Protein AF-A0A0F9JCC3-F1 (afdb_monomer_lite)

pLDDT: mean 84.55, std 11.99, range [42.12, 97.31]

Structure (mmCIF, N/CA/C/O backbone):
data_AF-A0A0F9JCC3-F1
#
_entry.id   AF-A0A0F9JCC3-F1
#
loop_
_atom_site.group_PDB
_atom_site.id
_atom_site.type_symbol
_atom_site.label_atom_id
_atom_site.label_alt_id
_atom_site.label_comp_id
_atom_site.label_asym_id
_atom_site.label_entity_id
_atom_site.label_seq_id
_atom_site.pdbx_PDB_ins_code
_atom_site.Cartn_x
_atom_site.Cartn_y
_atom_site.Cartn_z
_atom_site.occupancy
_atom_site.B_iso_or_equiv
_atom_site.auth_seq_id
_atom_site.auth_comp_id
_atom_site.auth_asym_id
_atom_site.auth_atom_id
_atom_site.pdbx_PDB_model_num
ATOM 1 N N . MET A 1 1 ? 9.657 -15.005 15.685 1.00 42.12 1 MET A N 1
ATOM 2 C CA . MET A 1 1 ? 8.288 -14.456 15.771 1.00 42.12 1 MET A CA 1
ATOM 3 C C . MET A 1 1 ? 7.755 -14.325 14.360 1.00 42.12 1 MET A C 1
ATOM 5 O O . MET A 1 1 ? 8.459 -13.764 13.533 1.00 42.12 1 MET A O 1
ATOM 9 N N . SER A 1 2 ? 6.569 -14.863 14.085 1.00 65.12 2 SER A N 1
ATOM 10 C CA . SER A 1 2 ? 5.842 -14.632 12.834 1.00 65.12 2 SER A CA 1
ATOM 11 C C . SER A 1 2 ? 4.660 -13.719 13.137 1.00 65.12 2 SER A C 1
ATOM 13 O O . SER A 1 2 ? 3.863 -14.030 14.021 1.00 65.12 2 SER A O 1
ATOM 15 N N . LEU A 1 3 ? 4.569 -12.596 12.433 1.00 77.25 3 LEU A N 1
ATOM 16 C CA . LEU A 1 3 ? 3.417 -11.705 12.477 1.00 77.25 3 LEU A CA 1
ATOM 17 C C . LEU A 1 3 ? 2.614 -11.930 11.197 1.00 77.25 3 LEU A C 1
ATOM 19 O O . LEU A 1 3 ? 3.174 -11.835 10.108 1.00 77.25 3 LEU A O 1
ATOM 23 N N . ALA A 1 4 ? 1.329 -12.240 11.336 1.00 86.00 4 ALA A N 1
ATOM 24 C CA . ALA A 1 4 ? 0.395 -12.272 10.219 1.00 86.00 4 ALA A CA 1
ATOM 25 C C . ALA A 1 4 ? -0.378 -10.950 10.197 1.00 86.00 4 ALA A C 1
ATOM 27 O O . ALA A 1 4 ? -0.925 -10.543 11.223 1.00 86.00 4 ALA A O 1
ATOM 28 N N . ILE A 1 5 ? -0.395 -10.283 9.044 1.00 87.12 5 ILE A N 1
ATOM 29 C CA . ILE A 1 5 ? -1.147 -9.047 8.812 1.00 87.12 5 ILE A CA 1
ATOM 30 C C . ILE A 1 5 ? -2.247 -9.378 7.812 1.00 87.12 5 ILE A C 1
ATOM 32 O O . ILE A 1 5 ? -1.971 -9.893 6.731 1.00 87.12 5 ILE A O 1
ATOM 36 N N . ASP A 1 6 ? -3.482 -9.096 8.203 1.00 91.81 6 ASP A N 1
ATOM 37 C CA . ASP A 1 6 ? -4.659 -9.263 7.362 1.00 91.81 6 ASP A CA 1
ATOM 38 C C . ASP A 1 6 ? -4.817 -8.019 6.477 1.00 91.81 6 ASP A C 1
ATOM 40 O O . ASP A 1 6 ? -5.183 -6.947 6.971 1.00 91.81 6 ASP A O 1
ATOM 44 N N . ILE A 1 7 ? -4.468 -8.140 5.193 1.00 90.88 7 ILE A N 1
ATOM 45 C CA . ILE A 1 7 ? -4.451 -7.003 4.260 1.00 90.88 7 ILE A CA 1
ATOM 46 C C . ILE A 1 7 ? -5.845 -6.398 4.054 1.00 90.88 7 ILE A C 1
ATOM 48 O O . ILE A 1 7 ? -5.966 -5.181 3.927 1.00 90.88 7 ILE A O 1
ATOM 52 N N . ASP A 1 8 ? -6.894 -7.216 4.164 1.00 92.81 8 ASP A N 1
ATOM 53 C CA . ASP A 1 8 ? -8.292 -6.810 3.998 1.00 92.81 8 ASP A CA 1
ATOM 54 C C . ASP A 1 8 ? -8.762 -5.863 5.112 1.00 92.81 8 ASP A C 1
ATOM 56 O O . ASP A 1 8 ? -9.760 -5.152 4.959 1.00 92.81 8 ASP A O 1
ATOM 60 N N . LYS A 1 9 ? -8.020 -5.822 6.228 1.00 93.44 9 LYS A N 1
ATOM 61 C CA . LYS A 1 9 ? -8.281 -4.970 7.395 1.00 93.44 9 LYS A CA 1
ATOM 62 C C . LYS A 1 9 ? -7.388 -3.741 7.470 1.00 93.44 9 LYS A C 1
ATOM 64 O O . LYS A 1 9 ? -7.492 -2.987 8.436 1.00 93.44 9 LYS A O 1
ATOM 69 N N . ILE A 1 10 ? -6.493 -3.519 6.505 1.00 94.94 10 ILE A N 1
ATOM 70 C CA . ILE A 1 10 ? -5.622 -2.341 6.524 1.00 94.94 10 ILE A CA 1
ATOM 71 C C . ILE A 1 10 ? -6.466 -1.084 6.297 1.00 94.94 10 ILE A C 1
ATOM 73 O O . ILE A 1 10 ? -7.132 -0.944 5.273 1.00 94.94 10 ILE A O 1
ATOM 77 N N . THR A 1 11 ? -6.403 -0.153 7.247 1.00 96.56 11 THR A N 1
ATOM 78 C CA . THR A 1 11 ? -7.139 1.123 7.220 1.00 96.56 11 THR A CA 1
ATOM 79 C C . THR A 1 11 ? -6.237 2.328 6.983 1.00 96.56 11 THR A C 1
ATOM 81 O O . THR A 1 11 ? -6.700 3.344 6.469 1.00 96.56 11 THR A O 1
ATOM 84 N N . SER A 1 12 ? -4.942 2.222 7.296 1.00 96.50 12 SER A N 1
ATOM 85 C CA . SER A 1 12 ? -3.959 3.264 6.982 1.00 96.50 12 SER A CA 1
ATOM 86 C C . SER A 1 12 ? -2.563 2.678 6.755 1.00 96.50 12 SER A C 1
ATOM 88 O O . SER A 1 12 ? -2.185 1.692 7.394 1.00 96.50 12 SER A O 1
ATOM 90 N N . VAL A 1 13 ? -1.763 3.343 5.919 1.00 95.75 13 VAL A N 1
ATOM 91 C CA . VAL A 1 13 ? -0.363 2.998 5.613 1.00 95.75 13 VAL A CA 1
ATOM 92 C C . VAL A 1 13 ? 0.545 4.188 5.928 1.00 95.75 13 VAL A C 1
ATOM 94 O O . VAL A 1 13 ? 0.248 5.318 5.536 1.00 95.75 13 VAL A O 1
ATOM 97 N N . MET A 1 14 ? 1.652 3.955 6.636 1.00 97.31 14 MET A N 1
ATOM 98 C CA . MET A 1 14 ? 2.663 4.978 6.910 1.00 97.31 14 MET A CA 1
ATOM 99 C C . MET A 1 14 ? 3.739 4.981 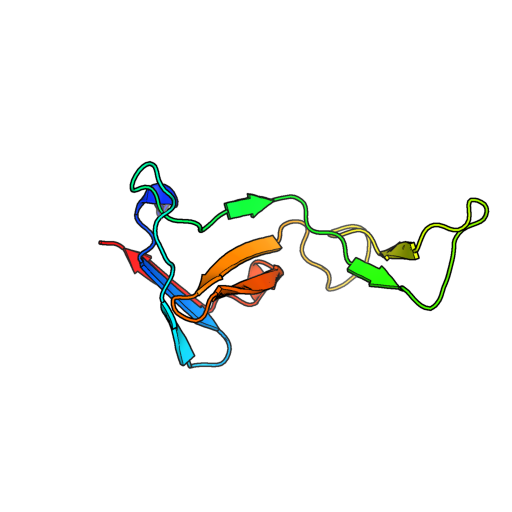5.822 1.00 97.31 14 MET A C 1
ATOM 101 O O . MET A 1 14 ? 4.423 3.973 5.627 1.00 97.31 14 MET A O 1
ATOM 105 N N . ILE A 1 15 ? 3.904 6.125 5.156 1.00 94.44 15 ILE A N 1
ATOM 106 C CA . ILE A 1 15 ? 4.900 6.356 4.104 1.00 94.44 15 ILE A CA 1
ATOM 107 C C . ILE A 1 15 ? 5.550 7.718 4.359 1.00 94.44 15 ILE A C 1
ATOM 109 O O . ILE A 1 15 ? 4.851 8.710 4.548 1.00 94.44 15 ILE A O 1
ATOM 113 N N . GLY A 1 16 ? 6.884 7.782 4.372 1.00 94.56 16 GLY A N 1
ATOM 114 C CA . GLY A 1 16 ? 7.617 9.044 4.556 1.00 94.56 16 GLY A CA 1
ATOM 115 C C . GLY A 1 16 ? 7.383 9.736 5.907 1.00 94.56 16 GLY A C 1
ATOM 116 O O . GLY A 1 16 ? 7.610 10.934 6.025 1.00 94.56 16 GLY A O 1
ATOM 117 N N . GLY A 1 17 ? 6.931 9.001 6.924 1.00 95.44 17 GLY A N 1
ATOM 118 C CA . GLY A 1 17 ? 6.567 9.518 8.245 1.00 95.44 17 GLY A CA 1
ATOM 119 C C . GLY A 1 17 ? 5.112 9.977 8.369 1.00 95.44 17 GLY A C 1
ATOM 120 O O . GLY A 1 17 ? 4.696 10.353 9.463 1.00 95.44 17 GLY A O 1
ATOM 121 N N . GLU A 1 18 ? 4.322 9.906 7.295 1.00 95.12 18 GLU A N 1
ATOM 122 C CA . GLU A 1 18 ? 2.926 10.343 7.276 1.00 95.12 18 GLU A CA 1
ATOM 123 C C . GLU A 1 18 ? 1.962 9.165 7.129 1.00 95.12 18 GLU A C 1
ATOM 125 O O . GLU A 1 18 ? 2.234 8.193 6.420 1.00 95.12 18 GLU A O 1
ATOM 130 N N . TRP A 1 19 ? 0.814 9.252 7.804 1.00 96.19 19 TRP A N 1
ATOM 131 C CA . TRP A 1 19 ? -0.263 8.275 7.670 1.00 96.19 19 TRP A CA 1
ATOM 132 C C . TRP A 1 19 ? -1.163 8.620 6.488 1.00 96.19 19 TRP A C 1
ATOM 134 O O . TRP A 1 19 ? -1.666 9.736 6.388 1.00 96.19 19 TRP A O 1
ATOM 144 N N . ASN A 1 20 ? -1.412 7.624 5.644 1.00 95.19 20 ASN A N 1
ATOM 145 C CA . ASN A 1 20 ? -2.305 7.711 4.500 1.00 95.19 20 ASN A CA 1
ATOM 146 C C . ASN A 1 20 ? -3.482 6.764 4.719 1.00 95.19 20 ASN A C 1
ATOM 148 O O . ASN A 1 20 ? -3.273 5.563 4.896 1.00 95.19 20 ASN A O 1
ATOM 152 N N . ASP A 1 21 ? -4.701 7.297 4.710 1.00 96.62 21 ASP A N 1
ATOM 153 C CA . ASP A 1 21 ? -5.907 6.484 4.859 1.00 96.62 21 ASP A CA 1
ATOM 154 C C . ASP A 1 21 ? -6.181 5.667 3.598 1.00 96.62 21 ASP A C 1
ATOM 156 O O . ASP A 1 21 ? -6.121 6.181 2.475 1.00 96.62 21 ASP A O 1
ATOM 160 N N . VAL A 1 22 ? -6.513 4.396 3.812 1.00 95.56 22 VAL A N 1
ATOM 161 C CA . VAL A 1 22 ? -6.886 3.438 2.777 1.00 95.56 22 VAL A CA 1
ATOM 162 C C . VAL A 1 22 ? -8.401 3.354 2.721 1.00 95.56 22 VAL A C 1
ATOM 164 O O . VAL A 1 22 ? -9.055 3.039 3.717 1.00 95.56 22 VAL A O 1
ATOM 167 N N . ILE A 1 23 ? -8.981 3.630 1.555 1.00 95.25 23 ILE A N 1
ATOM 168 C CA . ILE A 1 23 ? -10.427 3.471 1.384 1.00 95.25 23 ILE A CA 1
ATOM 169 C C . ILE A 1 23 ? -10.794 2.000 1.262 1.00 95.25 23 ILE A C 1
ATOM 171 O O . ILE A 1 23 ? -9.982 1.168 0.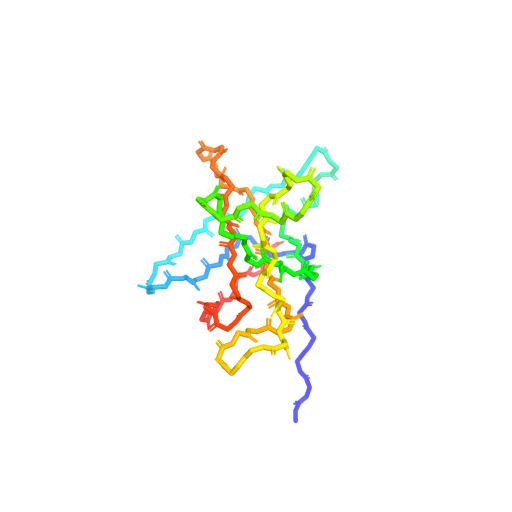848 1.00 95.25 23 ILE A O 1
ATOM 175 N N . LYS A 1 24 ? -12.062 1.715 1.542 1.00 92.94 24 LYS A N 1
ATOM 176 C CA . LYS A 1 24 ? -12.679 0.435 1.221 1.00 92.94 24 LYS A CA 1
ATOM 177 C C . LYS A 1 24 ? -13.191 0.440 -0.221 1.00 92.94 24 LYS A C 1
ATOM 179 O O . LYS A 1 24 ? -13.648 1.474 -0.709 1.00 92.94 24 LYS A O 1
ATOM 184 N N . ASN A 1 25 ? -13.103 -0.703 -0.885 1.00 86.75 25 ASN A N 1
ATOM 185 C CA . ASN A 1 25 ? -13.774 -0.970 -2.150 1.00 86.75 25 ASN A CA 1
ATOM 186 C C . ASN A 1 25 ? -15.296 -1.100 -1.933 1.00 86.75 25 ASN A C 1
ATOM 188 O O . ASN A 1 25 ? -15.791 -1.051 -0.804 1.00 86.75 25 ASN A O 1
ATOM 192 N N . GLU A 1 26 ? -16.052 -1.251 -3.022 1.00 87.94 26 GLU A N 1
ATOM 193 C CA . GLU A 1 26 ? -17.522 -1.356 -2.993 1.00 87.94 26 GLU A CA 1
ATOM 194 C C . GLU A 1 26 ? -18.032 -2.565 -2.190 1.00 87.94 26 GLU A C 1
ATOM 196 O O . GLU A 1 26 ? -19.128 -2.528 -1.635 1.00 87.94 26 GLU A O 1
ATOM 201 N N . ASP A 1 27 ? -17.218 -3.613 -2.079 1.00 87.88 27 ASP A N 1
ATOM 202 C CA . ASP A 1 27 ? -17.462 -4.817 -1.277 1.00 87.88 27 ASP A CA 1
ATOM 203 C C . ASP A 1 27 ? -17.154 -4.638 0.225 1.00 87.88 27 ASP A C 1
ATOM 205 O O . ASP A 1 27 ? -17.366 -5.554 1.022 1.00 87.88 27 ASP A O 1
ATOM 209 N N . GLY A 1 28 ? -16.683 -3.456 0.636 1.00 85.94 28 GLY A N 1
ATOM 210 C CA . GLY A 1 28 ? -16.340 -3.140 2.020 1.00 85.94 28 GLY A CA 1
ATOM 211 C C . GLY A 1 28 ? -14.957 -3.625 2.468 1.00 85.94 28 GLY A C 1
ATOM 212 O O . GLY A 1 28 ? -14.631 -3.472 3.652 1.00 85.94 28 GLY A O 1
ATOM 213 N N . VAL A 1 29 ? -14.144 -4.165 1.557 1.00 88.94 29 VAL A N 1
ATOM 214 C CA . VAL A 1 29 ? -12.779 -4.645 1.819 1.00 88.94 29 VAL A CA 1
ATOM 215 C C . VAL A 1 29 ? -11.769 -3.521 1.603 1.00 88.94 29 VAL A C 1
ATOM 217 O O . VAL A 1 29 ? -12.012 -2.616 0.806 1.00 88.94 29 VAL A O 1
ATOM 220 N N . SER A 1 30 ? -10.641 -3.535 2.321 1.00 92.75 30 SER A N 1
ATOM 221 C CA . SER A 1 30 ? -9.539 -2.598 2.067 1.00 92.75 30 SER A CA 1
ATOM 222 C C . SER A 1 30 ? -9.148 -2.571 0.584 1.00 92.75 30 SER A C 1
ATOM 224 O O . SER A 1 30 ? -9.062 -3.606 -0.069 1.00 92.75 30 SER A O 1
ATOM 226 N N . SER A 1 31 ? -8.876 -1.381 0.046 1.00 93.44 31 SER A N 1
ATOM 227 C CA . SER A 1 31 ? -8.296 -1.238 -1.297 1.00 93.44 31 SER A CA 1
ATOM 228 C C . SER A 1 31 ? -6.792 -1.514 -1.342 1.00 93.44 31 SER A C 1
ATOM 230 O O . SER A 1 31 ? -6.187 -1.357 -2.399 1.00 93.44 31 SER A O 1
ATOM 232 N N . PHE A 1 32 ? -6.180 -1.886 -0.213 1.00 94.06 32 PHE A N 1
ATOM 233 C CA . PHE A 1 32 ? -4.772 -2.246 -0.157 1.00 94.06 32 PHE A CA 1
ATOM 234 C C . PHE A 1 32 ? -4.521 -3.580 -0.861 1.00 94.06 32 PHE A C 1
ATOM 236 O O . PHE A 1 32 ? -5.102 -4.600 -0.497 1.00 94.06 32 PHE A O 1
ATOM 243 N N . ALA A 1 33 ? -3.597 -3.584 -1.816 1.00 91.69 33 ALA A N 1
ATOM 244 C CA . ALA A 1 33 ? -3.177 -4.780 -2.529 1.00 91.69 33 ALA A CA 1
ATOM 245 C C . ALA A 1 33 ? -1.653 -4.935 -2.502 1.00 91.69 33 ALA A C 1
ATOM 247 O O . ALA A 1 33 ? -0.906 -3.954 -2.495 1.00 91.69 33 ALA A O 1
ATOM 248 N N . LEU A 1 34 ? -1.204 -6.191 -2.507 1.00 88.88 34 LEU A N 1
ATOM 249 C CA . LEU A 1 34 ? 0.179 -6.574 -2.779 1.00 88.88 34 LEU A CA 1
ATOM 250 C C . LEU A 1 34 ? 0.227 -7.169 -4.183 1.00 88.88 34 LEU A C 1
ATOM 252 O O . LEU A 1 34 ? -0.526 -8.099 -4.461 1.00 88.88 34 LEU A O 1
ATOM 256 N N . ASP A 1 35 ? 1.117 -6.676 -5.039 1.00 74.88 35 ASP A N 1
ATOM 257 C CA . ASP A 1 35 ? 1.290 -7.245 -6.378 1.00 74.88 35 ASP A CA 1
ATOM 258 C C . ASP A 1 35 ? 2.747 -7.156 -6.864 1.00 74.88 35 ASP A C 1
ATOM 260 O O . ASP A 1 35 ? 3.583 -6.432 -6.300 1.00 74.88 35 ASP A O 1
ATOM 264 N N . ALA A 1 36 ? 3.052 -7.919 -7.916 1.00 59.22 36 ALA A N 1
ATOM 265 C CA . ALA A 1 36 ? 4.241 -7.770 -8.735 1.00 59.22 36 ALA A CA 1
ATOM 266 C C . ALA A 1 36 ? 4.220 -6.377 -9.375 1.00 59.22 36 ALA A C 1
ATOM 268 O O . ALA A 1 36 ? 3.523 -6.113 -10.350 1.00 59.22 36 ALA A O 1
ATOM 269 N N . TYR A 1 37 ? 4.981 -5.464 -8.785 1.00 68.19 37 TYR A N 1
ATOM 270 C CA . TYR A 1 37 ? 5.068 -4.094 -9.257 1.00 68.19 37 TYR A CA 1
ATOM 271 C C . TYR A 1 37 ? 6.253 -3.947 -10.212 1.00 68.19 37 TYR A C 1
ATOM 273 O O . TYR A 1 37 ? 7.376 -4.355 -9.900 1.00 68.19 37 TYR A O 1
ATOM 281 N N . GLU A 1 38 ? 6.016 -3.331 -11.366 1.00 70.62 38 GLU A N 1
ATOM 282 C CA . GLU A 1 38 ? 7.050 -3.021 -12.350 1.00 70.62 38 GLU A CA 1
ATOM 283 C C . GLU A 1 38 ? 7.193 -1.510 -12.509 1.00 70.62 38 GLU A C 1
ATOM 285 O O . GLU A 1 38 ? 6.213 -0.770 -12.599 1.00 70.62 38 GLU A O 1
ATOM 290 N N . PHE A 1 39 ? 8.436 -1.038 -12.575 1.00 75.69 39 PHE A N 1
ATOM 291 C CA . PHE A 1 39 ? 8.699 0.329 -12.998 1.00 75.69 39 PHE A CA 1
ATOM 292 C C . PHE A 1 39 ? 8.770 0.358 -14.519 1.00 75.69 39 PHE A C 1
ATOM 294 O O . PHE A 1 39 ? 9.282 -0.569 -15.142 1.00 75.69 39 PHE A O 1
ATOM 301 N N . VAL A 1 40 ? 8.300 1.439 -15.132 1.00 81.81 40 VAL A N 1
ATOM 302 C CA . VAL A 1 40 ? 8.427 1.633 -16.577 1.00 81.81 40 VAL A CA 1
ATOM 303 C C . VAL A 1 40 ? 9.088 2.965 -16.878 1.00 81.81 40 VAL A C 1
ATOM 305 O O . VAL A 1 40 ? 8.782 3.984 -16.257 1.00 81.81 40 VAL A O 1
ATOM 308 N N . TRP A 1 41 ? 9.984 2.985 -17.862 1.00 80.25 41 TRP A N 1
ATOM 309 C CA . TRP A 1 41 ? 10.468 4.238 -18.431 1.00 80.25 41 TRP A CA 1
ATOM 310 C C . TRP A 1 41 ? 9.576 4.647 -19.594 1.00 80.25 41 TRP A C 1
ATOM 312 O O . TRP A 1 41 ? 9.790 4.234 -20.727 1.00 80.25 41 TRP A O 1
ATOM 322 N N . GLY A 1 42 ? 8.600 5.515 -19.325 1.00 78.25 42 GLY A N 1
ATOM 323 C CA . GLY A 1 42 ? 7.695 6.028 -20.362 1.00 78.25 42 GLY A CA 1
ATOM 324 C C . GLY A 1 42 ? 8.406 6.752 -21.515 1.00 78.25 42 GLY A C 1
ATOM 325 O O . GLY A 1 42 ? 7.908 6.761 -22.633 1.00 78.25 42 GLY A O 1
ATOM 326 N N . SER A 1 43 ? 9.593 7.317 -21.269 1.00 83.69 43 SER A N 1
ATOM 327 C CA . SER A 1 43 ? 10.416 7.976 -22.293 1.00 83.69 43 SER A CA 1
ATOM 328 C C . SER A 1 43 ? 11.277 7.020 -23.125 1.00 83.69 43 SER A C 1
ATOM 330 O O . SER A 1 43 ? 11.859 7.448 -24.118 1.00 83.69 43 SER A O 1
ATOM 332 N N . HIS A 1 44 ? 11.390 5.749 -22.730 1.00 81.44 44 HIS A N 1
ATOM 333 C CA . HIS A 1 44 ? 12.184 4.745 -23.431 1.00 81.44 44 HIS A CA 1
ATOM 334 C C . HIS A 1 44 ? 11.260 3.627 -23.869 1.00 81.44 44 HIS A C 1
ATOM 336 O O . HIS A 1 44 ? 10.848 2.812 -23.053 1.00 81.44 44 HIS A O 1
ATOM 342 N N . LEU A 1 45 ? 10.938 3.591 -25.155 1.00 85.81 45 LEU A N 1
ATOM 343 C CA . LEU A 1 45 ? 10.095 2.540 -25.698 1.00 85.81 45 LEU A CA 1
ATOM 344 C C . LEU A 1 45 ? 10.941 1.318 -26.068 1.00 85.81 45 LEU A C 1
ATOM 346 O O . LEU A 1 45 ? 12.102 1.440 -26.465 1.00 85.81 45 LEU A O 1
ATOM 350 N N . ASP A 1 46 ? 10.365 0.135 -25.919 1.00 83.00 46 ASP A N 1
ATOM 351 C CA . ASP A 1 46 ? 10.919 -1.096 -26.452 1.00 83.00 46 ASP A CA 1
ATOM 352 C C . ASP A 1 46 ? 10.719 -1.183 -27.979 1.00 83.00 46 ASP A C 1
ATOM 354 O O . ASP A 1 46 ? 10.154 -0.302 -28.630 1.00 83.00 46 ASP A O 1
ATOM 358 N N . HIS A 1 47 ? 11.180 -2.281 -28.576 1.00 83.19 47 HIS A N 1
ATOM 359 C CA . HIS A 1 47 ? 11.068 -2.537 -30.016 1.00 83.19 47 HIS A CA 1
ATOM 360 C C . HIS A 1 47 ? 9.618 -2.691 -30.521 1.00 83.19 47 HIS A C 1
ATOM 362 O O . HIS A 1 47 ? 9.399 -2.735 -31.729 1.00 83.19 47 HIS A O 1
ATOM 368 N N . LYS A 1 48 ? 8.636 -2.787 -29.619 1.00 86.25 48 LYS A N 1
ATOM 369 C CA . LYS A 1 48 ? 7.200 -2.874 -29.909 1.00 86.25 48 LYS A CA 1
ATOM 370 C C . LYS A 1 48 ? 6.466 -1.559 -29.615 1.00 86.25 48 LYS A C 1
ATOM 372 O O . LYS A 1 48 ? 5.256 -1.499 -29.814 1.00 86.25 48 LYS A O 1
ATOM 377 N N . GLY A 1 49 ? 7.176 -0.517 -29.177 1.00 85.62 49 GLY A N 1
ATOM 378 C CA . GLY A 1 49 ? 6.594 0.779 -28.838 1.00 85.62 49 GLY A CA 1
ATOM 379 C C . GLY A 1 49 ? 5.976 0.849 -27.438 1.00 85.62 49 GLY A C 1
ATOM 380 O O . GLY A 1 49 ? 5.314 1.837 -27.133 1.00 85.62 49 GLY A O 1
ATOM 381 N N . TRP A 1 50 ? 6.180 -0.159 -26.585 1.00 83.94 50 TRP A N 1
ATOM 382 C CA . TRP A 1 50 ? 5.723 -0.136 -25.193 1.00 83.94 50 TRP A CA 1
ATOM 383 C C . TRP A 1 50 ? 6.765 0.522 -24.290 1.00 83.94 50 TRP A C 1
ATOM 385 O O . TRP A 1 50 ? 7.957 0.414 -24.575 1.00 83.94 50 TRP A O 1
ATOM 395 N N . PRO A 1 51 ? 6.368 1.172 -23.182 1.00 86.19 51 PRO A N 1
ATOM 396 C CA . PRO A 1 51 ? 7.315 1.623 -22.170 1.00 86.19 51 PRO A CA 1
ATOM 397 C C . PRO A 1 51 ? 8.254 0.493 -21.738 1.00 86.19 51 PRO A C 1
ATOM 399 O O . PRO A 1 51 ? 7.815 -0.614 -21.426 1.00 86.19 51 PRO A O 1
ATOM 402 N N . ARG A 1 52 ? 9.558 0.767 -21.710 1.00 81.88 52 ARG A N 1
ATOM 403 C CA . ARG A 1 52 ? 10.567 -0.211 -21.311 1.00 81.88 52 ARG A CA 1
ATOM 404 C C . ARG A 1 52 ? 10.371 -0.573 -19.844 1.00 81.88 52 ARG A C 1
ATOM 406 O O . ARG A 1 52 ? 10.446 0.300 -18.976 1.00 81.88 52 ARG A O 1
ATOM 413 N N . LEU A 1 53 ? 10.193 -1.866 -19.591 1.00 75.12 53 LEU A N 1
ATOM 414 C CA . LEU A 1 53 ? 10.083 -2.427 -18.250 1.00 75.12 53 LEU A CA 1
ATOM 415 C C . LEU A 1 53 ? 11.421 -2.342 -17.500 1.00 75.12 53 LEU A C 1
ATOM 417 O O . LEU A 1 53 ? 12.496 -2.613 -18.044 1.00 75.12 53 LEU A O 1
ATOM 421 N N . VAL A 1 54 ? 11.330 -1.992 -16.224 1.00 75.56 54 VAL A N 1
ATOM 422 C CA . VAL A 1 54 ? 12.376 -2.056 -15.207 1.00 75.56 54 VAL A CA 1
ATOM 423 C C . VAL A 1 54 ? 11.841 -3.007 -14.141 1.00 75.56 54 VAL A C 1
ATOM 425 O O . VAL A 1 54 ? 11.097 -2.620 -13.239 1.00 75.56 54 VAL A O 1
ATOM 428 N N . HIS A 1 55 ? 12.157 -4.288 -14.318 1.00 62.12 55 HIS A N 1
ATOM 429 C CA . HIS A 1 55 ? 11.569 -5.367 -13.531 1.00 62.12 55 HIS A CA 1
ATOM 430 C C . HIS A 1 55 ? 11.869 -5.230 -12.033 1.00 62.12 55 HIS A C 1
ATOM 432 O O . HIS A 1 55 ? 13.030 -5.094 -11.623 1.00 62.12 55 HIS A O 1
ATOM 438 N N . GLY A 1 56 ? 10.819 -5.340 -11.216 1.00 58.59 56 GLY A N 1
ATOM 439 C CA . GLY A 1 56 ? 10.934 -5.514 -9.770 1.00 58.59 56 GLY A CA 1
ATOM 440 C C . GLY A 1 56 ? 11.697 -6.795 -9.430 1.00 58.59 56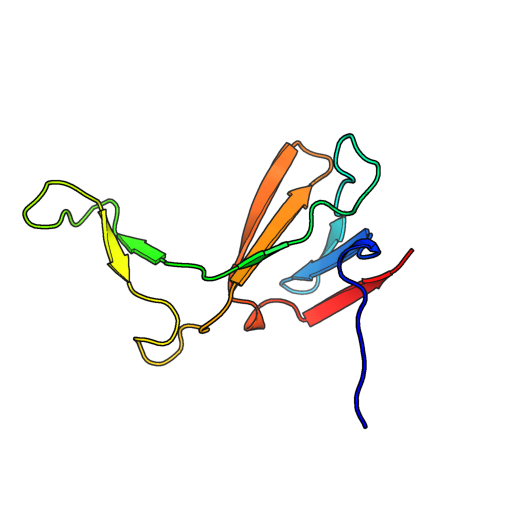 GLY A C 1
ATOM 441 O O . GLY A 1 56 ? 11.487 -7.831 -10.055 1.00 58.59 56 GLY A O 1
ATOM 442 N N . GLY A 1 57 ? 12.654 -6.732 -8.500 1.00 57.72 57 GLY A N 1
ATOM 443 C CA . GLY A 1 57 ? 13.521 -7.869 -8.157 1.00 57.72 57 GLY A CA 1
ATOM 444 C C . GLY A 1 57 ? 14.558 -8.273 -9.223 1.00 57.72 57 GLY A C 1
ATOM 445 O O . GLY A 1 57 ? 15.395 -9.128 -8.945 1.00 57.72 57 GLY A O 1
ATOM 446 N N . GLY A 1 58 ? 14.551 -7.654 -10.412 1.00 57.47 58 GLY A N 1
ATOM 447 C CA . GLY A 1 58 ? 15.537 -7.879 -11.481 1.00 57.47 58 GLY A CA 1
ATOM 448 C C . GLY A 1 58 ? 16.705 -6.883 -11.491 1.00 57.47 58 GLY A C 1
ATOM 449 O O . GLY A 1 58 ? 17.687 -7.089 -12.202 1.00 57.47 58 GLY A O 1
ATOM 450 N N . ALA A 1 59 ? 16.615 -5.810 -10.700 1.00 60.81 59 ALA A N 1
ATOM 451 C CA . ALA A 1 59 ? 17.630 -4.767 -10.573 1.00 60.81 59 ALA A CA 1
ATOM 452 C C . ALA A 1 59 ? 17.965 -4.500 -9.097 1.00 60.81 59 ALA A C 1
ATOM 454 O O . ALA A 1 59 ? 17.092 -4.524 -8.227 1.00 60.81 59 ALA A O 1
ATOM 455 N N . HIS A 1 60 ? 19.242 -4.231 -8.809 1.00 59.38 60 HIS A N 1
ATOM 456 C CA . HIS A 1 60 ? 19.708 -3.976 -7.446 1.00 59.38 60 HIS A CA 1
ATOM 457 C C . HIS A 1 60 ? 18.973 -2.775 -6.827 1.00 59.38 60 HIS A C 1
ATOM 459 O O . HIS A 1 60 ? 19.004 -1.676 -7.375 1.00 59.38 60 HIS A O 1
ATOM 465 N N . GLY A 1 61 ? 18.343 -2.981 -5.666 1.00 61.50 61 GLY A N 1
ATOM 466 C CA . GLY A 1 61 ? 17.600 -1.943 -4.940 1.00 61.50 61 GLY A CA 1
ATOM 467 C C . GLY A 1 61 ? 16.117 -1.813 -5.307 1.00 61.50 61 GLY A C 1
ATOM 468 O O . GLY A 1 61 ? 15.435 -0.989 -4.703 1.00 61.50 61 GLY A O 1
ATOM 469 N N . ILE A 1 62 ? 15.597 -2.623 -6.238 1.00 63.69 62 ILE A N 1
ATOM 470 C CA . ILE A 1 62 ? 14.171 -2.640 -6.588 1.00 63.69 62 ILE A CA 1
ATOM 471 C C . ILE A 1 62 ? 13.491 -3.839 -5.923 1.00 63.69 62 ILE A C 1
ATOM 473 O O . ILE A 1 62 ? 13.876 -4.986 -6.152 1.00 63.69 62 ILE A O 1
ATOM 477 N N . GLY A 1 63 ? 12.470 -3.577 -5.103 1.00 65.56 63 GLY A N 1
ATOM 478 C CA . GLY A 1 63 ? 11.690 -4.628 -4.447 1.00 65.56 63 GLY A CA 1
ATOM 479 C C . GLY A 1 63 ? 11.033 -5.579 -5.454 1.00 65.56 63 GLY A C 1
ATOM 480 O O . GLY A 1 63 ? 10.624 -5.159 -6.532 1.00 65.56 63 GLY A O 1
ATOM 481 N N . SER A 1 64 ? 10.934 -6.863 -5.101 1.00 69.75 64 SER A N 1
ATOM 482 C CA . SER A 1 64 ? 10.227 -7.882 -5.894 1.00 69.75 64 SER A CA 1
ATOM 483 C C . SER A 1 64 ? 8.701 -7.799 -5.772 1.00 69.75 64 SER A C 1
ATOM 485 O O . SER A 1 64 ? 7.994 -8.449 -6.532 1.00 69.75 64 SER A O 1
ATOM 487 N N . ALA A 1 65 ? 8.201 -7.021 -4.809 1.00 80.94 65 ALA A N 1
ATOM 488 C CA . ALA A 1 65 ? 6.787 -6.767 -4.581 1.00 80.94 65 ALA A CA 1
ATOM 489 C C . ALA A 1 65 ? 6.567 -5.274 -4.319 1.00 80.94 65 ALA A C 1
ATOM 491 O O . ALA A 1 65 ? 7.397 -4.605 -3.685 1.00 80.94 65 ALA A O 1
ATOM 492 N N . GLY A 1 66 ? 5.440 -4.766 -4.799 1.00 88.06 66 GLY A N 1
ATOM 493 C CA . GLY A 1 66 ? 4.949 -3.442 -4.466 1.00 88.06 66 GLY A CA 1
ATOM 494 C C . GLY A 1 66 ? 3.664 -3.507 -3.664 1.00 88.06 66 GLY A C 1
ATOM 495 O O . GLY A 1 66 ? 3.189 -4.571 -3.265 1.00 88.06 66 GLY A O 1
ATOM 496 N N . PHE A 1 67 ? 3.123 -2.327 -3.433 1.00 91.12 67 PHE A N 1
ATOM 497 C CA . PHE A 1 67 ? 1.783 -2.141 -2.924 1.00 91.12 67 PHE A CA 1
ATOM 498 C C . PHE A 1 67 ? 1.064 -1.127 -3.798 1.00 91.12 67 PHE A C 1
ATOM 500 O O . PHE A 1 67 ? 1.699 -0.262 -4.411 1.00 91.12 67 PHE A O 1
ATOM 507 N N . GLU A 1 68 ? -0.257 -1.183 -3.764 1.00 93.25 68 GLU A N 1
ATOM 508 C CA . GLU A 1 68 ? -1.098 -0.062 -4.147 1.00 93.25 68 GLU A CA 1
ATOM 509 C C . GLU A 1 68 ? -2.289 0.074 -3.199 1.00 93.25 68 GLU A C 1
ATOM 511 O O . GLU A 1 68 ? -2.711 -0.893 -2.568 1.00 93.25 68 GLU A O 1
ATOM 516 N N . PHE A 1 69 ? -2.812 1.290 -3.067 1.00 94.50 69 PHE A N 1
ATOM 517 C CA . PHE A 1 69 ? -4.097 1.547 -2.423 1.00 94.50 69 PHE A CA 1
ATOM 518 C C . PHE A 1 69 ? -4.709 2.859 -2.914 1.00 94.50 69 PHE A C 1
ATOM 520 O O . PHE A 1 69 ? -4.024 3.736 -3.450 1.00 94.50 69 PHE A O 1
ATOM 527 N N . LYS A 1 70 ? -6.016 3.021 -2.694 1.00 95.19 70 LYS A N 1
ATOM 528 C CA . LYS A 1 70 ? -6.737 4.262 -2.992 1.00 95.19 70 LYS A CA 1
ATOM 529 C C . LYS A 1 70 ? -6.909 5.094 -1.722 1.00 95.19 70 LYS A C 1
ATOM 531 O O . LYS A 1 70 ? -7.260 4.584 -0.660 1.00 95.19 70 LYS A O 1
ATOM 536 N N . THR A 1 71 ? -6.682 6.396 -1.842 1.00 93.44 71 THR A N 1
ATOM 537 C CA . THR A 1 71 ? -6.890 7.369 -0.758 1.00 93.44 71 THR A CA 1
ATOM 538 C C . THR A 1 71 ? -8.307 7.936 -0.784 1.00 93.44 71 THR A C 1
ATOM 540 O O . THR A 1 71 ? -8.971 7.934 -1.822 1.00 93.44 71 THR A O 1
ATOM 543 N N . ALA A 1 72 ? -8.756 8.523 0.330 1.00 87.19 72 ALA A N 1
ATOM 544 C CA . ALA A 1 72 ? -10.054 9.211 0.407 1.00 87.19 72 ALA A CA 1
ATOM 545 C C . ALA A 1 72 ? -10.197 10.376 -0.593 1.00 87.19 72 ALA A C 1
ATOM 547 O O . ALA A 1 72 ? -11.306 10.792 -0.916 1.00 87.19 72 ALA A O 1
ATOM 548 N N . LYS A 1 73 ? -9.075 10.893 -1.111 1.00 85.94 73 LYS A N 1
ATOM 549 C CA . LYS A 1 73 ? -9.035 11.946 -2.136 1.00 85.94 73 LYS A CA 1
ATOM 550 C C . LYS A 1 73 ? -9.125 11.396 -3.567 1.00 85.94 73 LYS A C 1
ATOM 552 O O . LYS A 1 73 ? -8.996 12.164 -4.513 1.00 85.94 73 LYS A O 1
ATOM 557 N N . GLY A 1 74 ? -9.298 10.083 -3.736 1.00 85.31 74 GLY A N 1
ATOM 558 C CA . GLY A 1 74 ? -9.375 9.419 -5.038 1.00 85.31 74 GLY A CA 1
ATOM 559 C C . GLY A 1 74 ? -8.022 9.183 -5.717 1.00 85.31 74 GLY A C 1
ATOM 560 O O . GLY A 1 74 ? -7.991 8.663 -6.829 1.00 85.31 74 GLY A O 1
ATOM 561 N N . ALA A 1 75 ? -6.903 9.534 -5.075 1.00 90.12 75 ALA A N 1
ATOM 562 C CA . ALA A 1 75 ? -5.573 9.251 -5.610 1.00 90.12 75 ALA A CA 1
ATOM 563 C C . ALA A 1 75 ? -5.185 7.787 -5.367 1.00 90.12 75 ALA A C 1
ATOM 565 O O . ALA A 1 75 ? -5.417 7.267 -4.271 1.00 90.12 75 ALA A O 1
ATOM 566 N N . VAL A 1 76 ? -4.559 7.166 -6.370 1.00 92.25 76 VAL A N 1
ATOM 567 C CA . VAL A 1 76 ? -3.882 5.869 -6.247 1.00 92.25 76 VAL A CA 1
ATOM 568 C C . VAL A 1 76 ? -2.456 6.119 -5.775 1.00 92.25 76 VAL A C 1
ATOM 570 O O . VAL A 1 76 ? -1.725 6.901 -6.383 1.00 92.25 76 VAL A O 1
ATOM 573 N N . VAL A 1 77 ? -2.070 5.465 -4.687 1.00 92.38 77 VAL A N 1
ATOM 574 C CA . VAL A 1 77 ? -0.699 5.464 -4.180 1.00 92.38 77 VAL A CA 1
ATOM 575 C C . VAL A 1 77 ? -0.135 4.081 -4.430 1.00 92.38 77 VAL A C 1
ATOM 577 O O . VAL A 1 77 ? -0.687 3.109 -3.928 1.00 92.38 77 VAL A O 1
ATOM 580 N N . ALA A 1 78 ? 0.956 4.003 -5.186 1.00 90.81 78 ALA A N 1
ATOM 581 C CA . ALA A 1 78 ? 1.653 2.758 -5.461 1.00 90.81 78 ALA A CA 1
ATOM 582 C C . ALA A 1 78 ? 3.161 2.930 -5.263 1.00 90.81 78 ALA A C 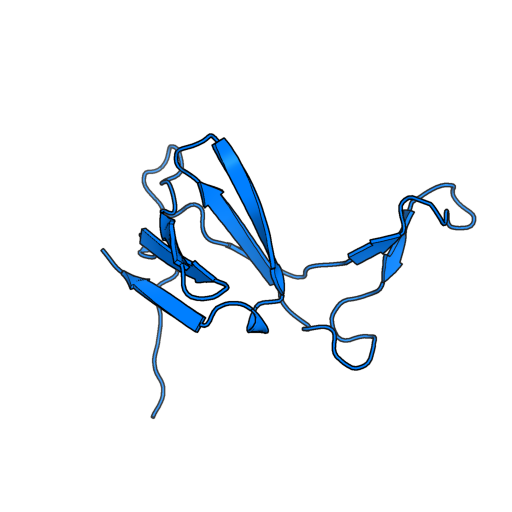1
ATOM 584 O O . ALA A 1 78 ? 3.706 4.022 -5.455 1.00 90.81 78 ALA A O 1
ATOM 585 N N . GLY A 1 79 ? 3.841 1.861 -4.861 1.00 88.38 79 GLY A N 1
ATOM 586 C CA . GLY A 1 79 ? 5.277 1.909 -4.613 1.00 88.38 79 GLY A CA 1
ATOM 587 C C . GLY A 1 79 ? 5.872 0.575 -4.176 1.00 88.38 79 GLY A C 1
ATOM 588 O O . GLY A 1 79 ? 5.159 -0.418 -4.046 1.00 88.38 79 GLY A O 1
ATOM 589 N N . PRO A 1 80 ? 7.194 0.526 -3.941 1.00 87.56 80 PRO A N 1
ATOM 590 C CA . PRO A 1 80 ? 7.847 -0.682 -3.459 1.00 87.56 80 PRO A CA 1
ATOM 591 C C . PRO A 1 80 ? 7.400 -0.985 -2.028 1.00 87.56 80 PRO A C 1
ATOM 593 O O . PRO A 1 80 ? 7.282 -0.077 -1.203 1.00 87.56 80 PRO A O 1
ATOM 596 N N . LEU A 1 81 ? 7.228 -2.267 -1.697 1.00 88.56 81 LEU A N 1
ATOM 597 C CA . LEU A 1 81 ? 6.767 -2.675 -0.366 1.00 88.56 81 LEU A CA 1
ATOM 598 C C . LEU A 1 81 ? 7.686 -2.172 0.765 1.00 88.56 81 LEU A C 1
ATOM 600 O O . LEU A 1 81 ? 7.226 -1.877 1.864 1.00 88.56 81 LEU A O 1
ATOM 604 N N . THR A 1 82 ? 8.978 -1.997 0.477 1.00 87.00 82 THR A N 1
ATOM 605 C CA . THR A 1 82 ? 9.984 -1.465 1.411 1.00 87.00 82 THR A CA 1
ATOM 606 C C . THR A 1 82 ? 9.787 0.005 1.790 1.00 87.00 82 THR A C 1
ATOM 608 O O . THR A 1 82 ? 10.422 0.465 2.736 1.00 87.00 82 T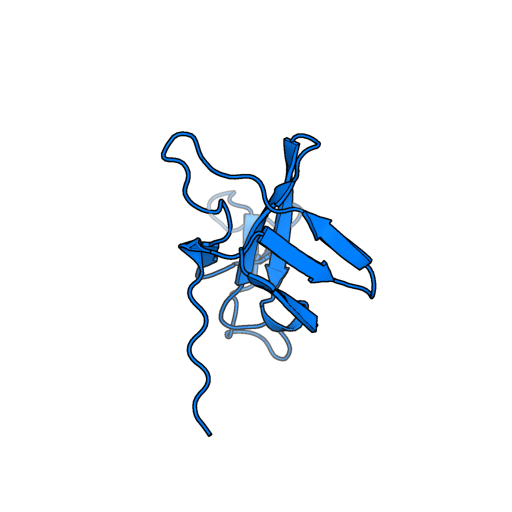HR A O 1
ATOM 611 N N . ALA A 1 83 ? 8.930 0.751 1.086 1.00 90.38 83 ALA A N 1
ATOM 612 C CA . ALA A 1 83 ? 8.588 2.126 1.450 1.00 90.38 83 ALA A CA 1
ATOM 613 C C . ALA A 1 83 ? 7.551 2.208 2.586 1.00 90.38 83 ALA A C 1
ATOM 615 O O . ALA A 1 83 ? 7.403 3.271 3.193 1.00 90.38 83 ALA A O 1
ATOM 616 N N . ILE A 1 84 ? 6.846 1.111 2.887 1.00 92.62 84 ILE A N 1
ATOM 617 C CA . ILE A 1 84 ? 5.890 1.062 3.994 1.00 92.62 84 ILE A CA 1
ATOM 618 C C . ILE A 1 84 ? 6.649 0.950 5.312 1.00 92.62 84 ILE A C 1
ATOM 620 O O . ILE A 1 84 ? 7.375 -0.011 5.554 1.00 92.62 84 ILE A O 1
ATOM 624 N N . GLN A 1 85 ? 6.430 1.917 6.199 1.00 95.69 85 GLN A N 1
ATOM 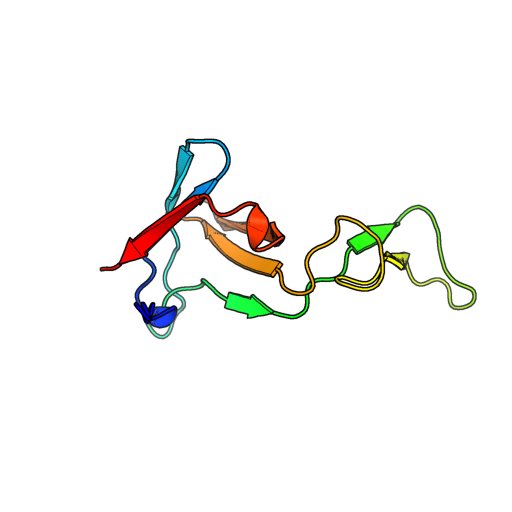625 C CA . GLN A 1 85 ? 7.026 1.916 7.535 1.00 95.69 85 GLN A CA 1
ATOM 626 C C . GLN A 1 85 ? 6.154 1.176 8.555 1.00 95.69 85 GLN A C 1
ATOM 628 O O . GLN A 1 85 ? 6.676 0.520 9.454 1.00 95.69 85 GLN A O 1
ATOM 633 N N . ALA A 1 86 ? 4.829 1.295 8.435 1.00 96.00 86 ALA A N 1
ATOM 634 C CA . ALA A 1 86 ? 3.849 0.659 9.313 1.00 96.00 86 ALA A CA 1
ATOM 635 C C . ALA A 1 86 ? 2.454 0.635 8.667 1.00 96.00 86 ALA A C 1
ATOM 637 O O . ALA A 1 86 ? 2.170 1.418 7.760 1.00 96.00 86 ALA A O 1
ATOM 638 N N . VAL A 1 87 ? 1.565 -0.216 9.185 1.00 96.19 87 VAL A N 1
ATOM 639 C CA . VAL A 1 87 ? 0.138 -0.261 8.820 1.00 96.19 87 VAL A CA 1
ATOM 640 C C . VAL A 1 87 ? -0.745 -0.213 10.070 1.00 96.19 87 VAL A C 1
ATOM 642 O O . VAL A 1 87 ? -0.326 -0.647 11.145 1.00 96.19 87 VAL A O 1
ATOM 645 N N . LYS A 1 88 ? -1.967 0.311 9.934 1.00 96.19 88 LYS A N 1
ATOM 646 C CA . LYS A 1 88 ? -3.044 0.209 10.934 1.00 96.19 88 LYS A CA 1
ATOM 647 C C . LYS A 1 88 ? -4.110 -0.761 10.449 1.00 96.19 88 LYS A C 1
ATOM 649 O O . LYS A 1 88 ? -4.412 -0.786 9.259 1.00 96.19 88 LYS A O 1
ATOM 654 N N . MET A 1 89 ? -4.682 -1.517 11.383 1.00 92.50 89 MET A N 1
ATOM 655 C CA . MET A 1 89 ? -5.781 -2.450 11.131 1.00 92.50 89 MET A CA 1
ATOM 656 C C . MET A 1 89 ? -7.055 -1.961 11.829 1.00 92.50 89 MET A C 1
ATOM 658 O O . MET A 1 89 ? -6.953 -1.380 12.913 1.00 92.50 89 MET A O 1
ATOM 662 N N . GLY A 1 90 ? -8.229 -2.189 11.234 1.00 83.88 90 GLY A N 1
ATOM 663 C CA . GLY A 1 90 ? -9.524 -1.792 11.803 1.00 83.88 90 GLY A CA 1
ATOM 664 C C . GLY A 1 90 ? -10.719 -2.530 11.222 1.00 83.88 90 GLY A C 1
ATOM 665 O O . GLY A 1 90 ? -10.610 -3.051 10.092 1.00 83.88 90 GLY A O 1
#

Sequence (90 aa):
MSLAIDIDKITSVMIGGEWNDVIKNEDGVSSFALDAYEFVWGSHLDHKGWPRLVHGGGAHGIGSAGFEFKTAKGAVVAGPLTAIQAVKMG

Radius of gyration: 15.07 Å; chains: 1; bounding box: 37×27×46 Å

Foldseek 3Di:
DDDDDDQQFWQWWDFPNDIFGFDADPVRTTQKDKDQDWDFQQVDADPVRHTDTDGAVPDPPGHRIKMWGAGPVRDIDIDHPVRTPDTDGD

Secondary structure (DSSP, 8-state):
------GGGEEEEEETTEEEEPPB-TTSSB--EEE---EEEEEEE-TTSSEEEE-TTTSTT--S-EEEEE-TTS-EEEEEGGGEEEEEE-

Organism: NCBI:txid412755